Protein AF-A0A6A4VIQ8-F1 (afdb_monomer_lite)

Sequence (75 aa):
MSQLDLFLPLLATSDTKKKLSISNDIINYLDQPGNSIECEDIGGFIDGIIPWMNQSNFRVSLQRRCQSHSNNCWF

pLDDT: mean 70.05, std 15.02, range [40.59, 87.62]

InterPro domains:
  IPR011989 Armadillo-like helical [G3DSA:1.25.10.10] (1-63)

Organism: Amphibalanus amphitrite (NCBI:txid1232801)

Secondary structure (DSSP, 8-state):
--HHHHHHHHHT---HHHHHHHHHHHHHHHHSTTS----S-HHHHHHHHHHHHHHS-HHHHTTTSS-S-------

Structure (mmCIF, N/CA/C/O backbone):
data_AF-A0A6A4VIQ8-F1
#
_entry.id   AF-A0A6A4VIQ8-F1
#
loop_
_atom_site.group_PDB
_atom_site.id
_atom_site.type_symbol
_atom_site.label_atom_id
_atom_site.label_alt_id
_atom_site.label_comp_id
_atom_site.label_asym_id
_atom_site.label_entity_id
_atom_site.label_seq_id
_atom_site.pdbx_PDB_ins_code
_atom_site.Cartn_x
_atom_site.Cartn_y
_atom_site.Cartn_z
_atom_site.occupancy
_atom_site.B_iso_or_equiv
_atom_site.auth_seq_id
_atom_site.auth_comp_id
_atom_site.auth_asym_id
_atom_site.auth_atom_id
_atom_site.pdbx_PDB_model_num
ATOM 1 N N . MET A 1 1 ? -6.569 0.446 -19.417 1.00 50.03 1 MET A N 1
ATOM 2 C CA . MET A 1 1 ? -6.458 0.939 -18.030 1.00 50.03 1 MET A CA 1
ATOM 3 C C . MET A 1 1 ? -5.833 -0.173 -17.223 1.00 50.03 1 MET A C 1
ATOM 5 O O . MET A 1 1 ? -6.404 -1.257 -17.181 1.00 50.03 1 MET A O 1
ATOM 9 N N . SER A 1 2 ? -4.631 0.046 -16.707 1.00 62.16 2 SER A N 1
ATOM 10 C CA . SER A 1 2 ? -3.891 -0.970 -15.964 1.00 62.16 2 SER A CA 1
ATOM 11 C C . SER A 1 2 ? -4.514 -1.186 -14.588 1.00 62.16 2 SER A C 1
ATOM 13 O O . SER A 1 2 ? -4.909 -0.223 -13.936 1.00 62.16 2 SER A O 1
ATOM 15 N N . GLN A 1 3 ? -4.604 -2.435 -14.124 1.00 70.69 3 GLN A N 1
ATOM 16 C CA . GLN A 1 3 ? -5.239 -2.739 -12.835 1.00 70.69 3 GLN A CA 1
ATOM 17 C C . GLN A 1 3 ? -4.487 -2.139 -11.640 1.00 70.69 3 GLN A C 1
ATOM 19 O O . GLN A 1 3 ? -5.124 -1.849 -10.634 1.00 70.69 3 GLN A O 1
ATOM 24 N N . LEU A 1 4 ? -3.179 -1.869 -11.759 1.00 76.12 4 LEU A N 1
ATOM 25 C CA . LEU A 1 4 ? -2.403 -1.189 -10.714 1.00 76.12 4 LEU A CA 1
ATOM 26 C C . LEU A 1 4 ? -2.925 0.212 -10.373 1.00 76.12 4 LEU A C 1
ATOM 28 O O . LEU A 1 4 ? -2.968 0.584 -9.201 1.00 76.12 4 LEU A O 1
ATOM 32 N N . ASP A 1 5 ? -3.395 0.945 -11.380 1.00 79.06 5 ASP A N 1
ATOM 33 C CA . ASP A 1 5 ? -3.939 2.294 -11.207 1.00 79.06 5 ASP A CA 1
ATOM 34 C C . ASP A 1 5 ? -5.252 2.294 -10.405 1.00 79.06 5 ASP A C 1
ATOM 36 O O . ASP A 1 5 ? -5.548 3.216 -9.651 1.00 79.06 5 ASP A O 1
ATOM 40 N N . LEU A 1 6 ? -6.002 1.187 -10.452 1.00 80.88 6 LEU A N 1
ATOM 41 C CA . LEU A 1 6 ? -7.221 1.019 -9.657 1.00 80.88 6 LEU A CA 1
ATOM 42 C C . LEU A 1 6 ? -6.926 0.904 -8.154 1.00 80.88 6 LEU A C 1
ATOM 44 O O . LEU A 1 6 ? -7.798 1.204 -7.335 1.00 80.88 6 LEU A O 1
ATOM 48 N N . PHE A 1 7 ? -5.710 0.496 -7.775 1.00 79.25 7 PHE A N 1
ATOM 49 C CA . PHE A 1 7 ? -5.307 0.393 -6.373 1.00 79.25 7 PHE A CA 1
ATOM 50 C C . PHE A 1 7 ? -4.797 1.720 -5.797 1.00 79.25 7 PHE A C 1
ATOM 52 O O . PHE A 1 7 ? -4.924 1.924 -4.591 1.00 79.25 7 PHE A O 1
ATOM 59 N N . LEU A 1 8 ? -4.299 2.650 -6.621 1.00 80.00 8 LEU A N 1
ATOM 60 C CA . LEU A 1 8 ? -3.832 3.979 -6.190 1.00 80.00 8 LEU A CA 1
ATOM 61 C C . LEU A 1 8 ? -4.845 4.752 -5.319 1.00 80.00 8 LEU A C 1
ATOM 63 O O . LEU A 1 8 ? -4.489 5.146 -4.206 1.00 80.00 8 LEU A O 1
ATOM 67 N N . PRO A 1 9 ? -6.120 4.934 -5.717 1.00 82.12 9 PRO A N 1
ATOM 68 C CA . PRO A 1 9 ? -7.097 5.624 -4.869 1.00 82.12 9 PRO A CA 1
ATOM 69 C C . PRO A 1 9 ? -7.449 4.828 -3.603 1.00 82.12 9 PRO A C 1
ATOM 71 O O . PRO A 1 9 ? -7.857 5.407 -2.594 1.00 82.12 9 PRO A O 1
ATOM 74 N N . LEU A 1 10 ? -7.269 3.503 -3.619 1.00 80.31 10 LEU A N 1
ATOM 75 C CA . LEU A 1 10 ? -7.470 2.648 -2.449 1.00 80.31 10 LEU A CA 1
ATOM 76 C C . LEU A 1 10 ? -6.322 2.801 -1.436 1.00 80.31 10 LEU A C 1
ATOM 78 O O . LEU A 1 10 ? -6.558 2.652 -0.232 1.00 80.31 10 LEU A O 1
ATOM 82 N N . LEU A 1 11 ? -5.119 3.180 -1.896 1.00 75.69 11 LEU A N 1
ATOM 83 C CA . LEU A 1 11 ? -3.965 3.467 -1.036 1.00 75.69 11 LEU A CA 1
ATOM 84 C C . LEU A 1 11 ? -4.194 4.667 -0.096 1.00 75.69 11 LEU A C 1
ATOM 86 O O . LEU A 1 11 ? -3.624 4.732 0.998 1.00 75.69 11 LEU A O 1
ATOM 90 N N . ALA A 1 12 ? -5.095 5.578 -0.473 1.00 76.38 12 ALA A N 1
ATOM 91 C CA . ALA A 1 12 ? -5.475 6.744 0.323 1.00 76.38 12 ALA A CA 1
ATOM 92 C C . ALA A 1 12 ? -6.427 6.420 1.495 1.00 76.38 12 ALA A C 1
ATOM 94 O O . ALA A 1 12 ? -6.751 7.300 2.297 1.00 76.38 12 ALA A O 1
ATOM 95 N N . THR A 1 13 ? -6.902 5.174 1.631 1.00 76.75 13 THR A N 1
ATOM 96 C CA . THR A 1 13 ? -7.825 4.813 2.716 1.00 76.75 13 THR A CA 1
ATOM 97 C C . THR A 1 13 ? -7.135 4.825 4.087 1.00 76.75 13 THR A C 1
ATOM 99 O O . THR A 1 13 ? -5.990 4.402 4.224 1.00 76.75 13 THR A O 1
ATOM 102 N N . SER A 1 14 ? -7.831 5.271 5.140 1.00 70.12 14 SER A N 1
ATOM 103 C CA . SER A 1 14 ? -7.320 5.225 6.527 1.00 70.12 14 SER A CA 1
ATOM 104 C C . SER A 1 14 ? -7.646 3.920 7.265 1.00 70.12 14 SER A C 1
ATOM 106 O O . SER A 1 14 ? -7.109 3.675 8.343 1.00 70.12 14 SER A O 1
ATOM 108 N N . ASP A 1 15 ? -8.501 3.062 6.704 1.00 77.25 15 ASP A N 1
ATOM 109 C CA . ASP A 1 15 ? -8.985 1.859 7.387 1.00 77.25 15 ASP A CA 1
ATOM 110 C C . ASP A 1 15 ? -7.960 0.713 7.351 1.00 77.25 15 ASP A C 1
ATOM 112 O O . ASP A 1 15 ? -7.680 0.141 6.299 1.00 77.25 15 ASP A O 1
ATOM 116 N N . THR A 1 16 ? -7.417 0.337 8.511 1.00 76.44 16 THR A N 1
ATOM 117 C CA . THR A 1 16 ? -6.366 -0.690 8.631 1.00 76.44 16 THR A CA 1
ATOM 118 C C . THR A 1 16 ? -6.804 -2.074 8.145 1.00 76.44 16 THR A C 1
ATOM 120 O O . THR A 1 16 ? -5.989 -2.810 7.590 1.00 76.44 16 THR A O 1
ATOM 123 N N . LYS A 1 17 ? -8.080 -2.448 8.316 1.00 79.56 17 LYS A N 1
ATOM 124 C CA . LYS A 1 17 ? -8.577 -3.758 7.865 1.00 79.56 17 LYS A CA 1
ATOM 125 C C . LYS A 1 17 ? -8.655 -3.806 6.342 1.00 79.56 17 LYS A C 1
ATOM 127 O O . LYS A 1 17 ? -8.223 -4.787 5.739 1.00 79.56 17 LYS A O 1
ATOM 132 N N . LYS A 1 18 ? -9.141 -2.730 5.721 1.00 80.50 18 LYS A N 1
ATOM 133 C CA . LYS A 1 18 ? -9.143 -2.579 4.264 1.00 80.50 18 LYS A CA 1
ATOM 134 C C . LYS A 1 18 ? -7.726 -2.534 3.713 1.00 80.50 18 LYS A C 1
ATOM 136 O O . LYS A 1 18 ? -7.480 -3.236 2.742 1.00 80.50 18 LYS A O 1
ATOM 141 N N . LYS A 1 19 ? -6.788 -1.821 4.353 1.00 80.56 19 LYS A N 1
ATOM 142 C CA . LYS A 1 19 ? -5.367 -1.823 3.950 1.00 80.56 19 LYS A CA 1
ATOM 143 C C . LYS A 1 19 ? -4.804 -3.237 3.853 1.00 80.56 19 LYS A C 1
ATOM 145 O O . LYS A 1 19 ? -4.240 -3.587 2.829 1.00 80.56 19 LYS A O 1
ATOM 150 N N . LEU A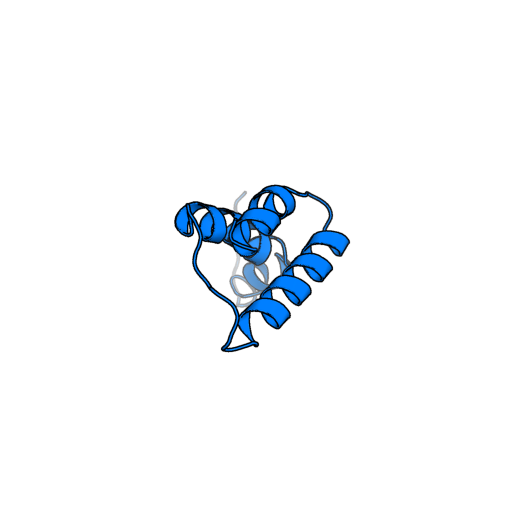 1 20 ? -5.014 -4.065 4.879 1.00 81.62 20 LEU A N 1
ATOM 151 C CA . LEU A 1 20 ? -4.555 -5.459 4.874 1.00 81.62 20 LEU A CA 1
ATOM 152 C C . LEU A 1 20 ? -5.192 -6.281 3.747 1.00 81.62 20 LEU A C 1
ATOM 154 O O . LEU A 1 20 ? -4.505 -7.073 3.107 1.00 81.62 20 LEU A O 1
ATOM 158 N N . SER A 1 21 ? -6.487 -6.090 3.491 1.00 84.56 21 SER A N 1
ATOM 159 C CA . SER A 1 21 ? -7.172 -6.766 2.384 1.00 84.56 21 SER A CA 1
ATOM 160 C C . SER A 1 21 ? -6.613 -6.328 1.028 1.00 84.56 21 SER A C 1
ATOM 162 O O . SER A 1 21 ? -6.317 -7.178 0.198 1.00 84.56 21 SER A O 1
ATOM 164 N N . ILE A 1 22 ? -6.418 -5.021 0.828 1.00 85.88 22 ILE A N 1
ATOM 165 C CA . ILE A 1 22 ? -5.877 -4.432 -0.405 1.00 85.88 22 ILE A CA 1
ATOM 166 C C . ILE A 1 22 ? -4.429 -4.882 -0.624 1.00 85.88 22 ILE A C 1
ATOM 168 O O . ILE A 1 22 ? -4.078 -5.283 -1.724 1.00 85.88 22 ILE A O 1
ATOM 172 N N . SER A 1 23 ? -3.593 -4.885 0.418 1.00 83.19 23 SER A N 1
ATOM 173 C CA . SER A 1 23 ? -2.220 -5.394 0.335 1.00 83.19 23 SER A CA 1
ATOM 174 C C . SER A 1 23 ? -2.165 -6.860 -0.091 1.00 83.19 23 SER A C 1
ATOM 176 O O . SER A 1 23 ? -1.333 -7.205 -0.923 1.00 83.19 23 SER A O 1
ATOM 178 N N . ASN A 1 24 ? -3.046 -7.717 0.437 1.00 85.12 24 ASN A N 1
ATOM 179 C CA . ASN A 1 24 ? -3.116 -9.116 0.003 1.00 85.12 24 ASN A CA 1
ATOM 180 C C . ASN A 1 24 ? -3.559 -9.243 -1.459 1.00 85.12 24 ASN A C 1
ATOM 182 O O . ASN A 1 24 ? -3.016 -10.069 -2.186 1.00 85.12 24 ASN A O 1
ATOM 186 N N . ASP A 1 25 ? -4.508 -8.414 -1.893 1.00 86.69 25 ASP A N 1
ATOM 187 C CA . ASP A 1 25 ? -4.984 -8.393 -3.277 1.00 86.69 25 ASP A CA 1
ATOM 188 C C . ASP A 1 25 ? -3.870 -7.971 -4.251 1.00 86.69 25 ASP A C 1
ATOM 190 O O . ASP A 1 25 ? -3.633 -8.644 -5.250 1.0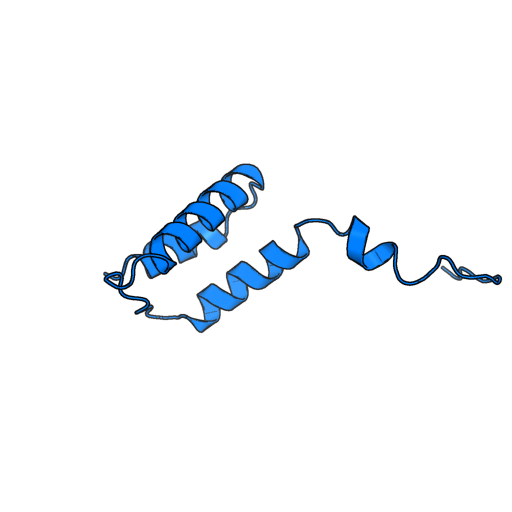0 86.69 25 ASP A O 1
ATOM 194 N N . ILE A 1 26 ? -3.096 -6.938 -3.891 1.00 85.06 26 ILE A N 1
ATOM 195 C CA . ILE A 1 26 ? -1.917 -6.484 -4.647 1.00 85.06 26 ILE A CA 1
ATOM 196 C C . ILE A 1 26 ? -0.859 -7.590 -4.730 1.00 85.06 26 ILE A C 1
ATOM 198 O O . ILE A 1 26 ? -0.310 -7.825 -5.802 1.00 85.06 26 ILE A O 1
ATOM 202 N N . ILE A 1 27 ? -0.563 -8.281 -3.625 1.00 85.06 27 ILE A N 1
ATOM 203 C CA . ILE A 1 27 ? 0.425 -9.372 -3.619 1.00 85.06 27 ILE A CA 1
ATOM 204 C C . ILE A 1 27 ? -0.046 -10.522 -4.514 1.00 85.06 27 ILE A C 1
ATOM 206 O O . ILE A 1 27 ? 0.726 -10.979 -5.350 1.00 85.06 27 ILE A O 1
ATOM 210 N N . ASN A 1 28 ? -1.311 -10.937 -4.402 1.00 87.62 28 ASN A N 1
ATOM 211 C CA . ASN A 1 28 ? -1.890 -11.962 -5.277 1.00 87.62 28 ASN A CA 1
ATOM 212 C C . ASN A 1 28 ? -1.873 -11.538 -6.751 1.00 87.62 28 ASN A C 1
ATOM 214 O O . ASN A 1 28 ? -1.659 -12.369 -7.629 1.00 87.62 28 ASN A O 1
ATOM 218 N N . TYR A 1 29 ? -2.086 -10.252 -7.031 1.00 83.69 29 TYR A N 1
ATOM 219 C CA . TYR A 1 29 ? -2.006 -9.712 -8.382 1.00 83.69 29 TYR A CA 1
ATOM 220 C C . TYR A 1 29 ? -0.569 -9.750 -8.925 1.00 83.69 29 TYR A C 1
ATOM 222 O O . TYR A 1 29 ? -0.375 -10.131 -10.076 1.00 83.69 29 TYR A O 1
ATOM 230 N N . LEU A 1 30 ? 0.431 -9.398 -8.113 1.00 82.38 30 LEU A N 1
ATOM 231 C CA . LEU A 1 30 ? 1.849 -9.417 -8.500 1.00 82.38 30 LEU A CA 1
ATOM 232 C C . LEU A 1 30 ? 2.442 -10.833 -8.581 1.00 82.38 30 LEU A C 1
ATOM 234 O O . LEU A 1 30 ? 3.423 -11.038 -9.290 1.00 82.38 30 LEU A O 1
ATOM 238 N N . ASP A 1 31 ? 1.860 -11.801 -7.872 1.00 84.94 31 ASP A N 1
ATOM 239 C CA . ASP A 1 31 ? 2.274 -13.209 -7.903 1.00 84.94 31 ASP A CA 1
ATOM 240 C C . ASP A 1 31 ? 2.003 -13.867 -9.268 1.00 84.94 31 ASP A C 1
ATOM 242 O O . ASP A 1 31 ? 2.692 -14.802 -9.673 1.00 84.94 31 ASP A O 1
ATOM 246 N N . GLN A 1 32 ? 1.030 -13.351 -10.024 1.00 83.19 32 GLN A N 1
ATOM 247 C CA . GLN A 1 32 ? 0.686 -13.879 -11.339 1.00 83.19 32 GLN A CA 1
ATOM 248 C C . GLN A 1 32 ? 1.614 -13.301 -12.425 1.00 83.19 32 GLN A C 1
ATOM 250 O O . GLN A 1 32 ? 1.518 -12.118 -12.748 1.00 83.19 32 GLN A O 1
ATOM 255 N N . PRO A 1 33 ? 2.453 -14.120 -13.090 1.00 75.94 33 PRO A N 1
ATOM 256 C CA . PRO A 1 33 ? 3.438 -13.638 -14.066 1.00 75.94 33 PRO A CA 1
ATOM 257 C C . PRO A 1 33 ? 2.820 -13.102 -15.369 1.00 75.94 33 PRO A C 1
ATOM 259 O O . PRO A 1 33 ? 3.527 -12.534 -16.196 1.00 75.94 33 PRO A O 1
ATOM 262 N N . GLY A 1 34 ? 1.514 -13.307 -15.579 1.00 76.38 34 GLY A N 1
ATOM 263 C CA . GLY A 1 34 ? 0.759 -12.753 -16.707 1.00 76.38 34 GLY A CA 1
ATOM 264 C C . GLY A 1 34 ? 0.152 -11.375 -16.434 1.00 76.38 34 GLY A C 1
ATOM 265 O O . GLY A 1 34 ? -0.401 -10.768 -17.350 1.00 76.38 34 GLY A O 1
ATOM 266 N N . ASN A 1 35 ? 0.236 -10.884 -15.196 1.00 78.75 35 ASN A N 1
ATOM 267 C CA . ASN A 1 35 ? -0.324 -9.595 -14.832 1.00 78.75 35 ASN A CA 1
ATOM 268 C C . ASN A 1 35 ? 0.654 -8.476 -15.161 1.00 78.75 35 ASN A C 1
ATOM 270 O O . ASN A 1 35 ? 1.836 -8.524 -14.820 1.00 78.75 35 ASN A O 1
ATOM 274 N N . SER A 1 36 ? 0.141 -7.440 -15.822 1.00 72.25 36 SER A N 1
ATOM 275 C CA . SER A 1 36 ? 0.966 -6.291 -16.156 1.00 72.25 36 SER A CA 1
ATOM 276 C C . SER A 1 36 ? 1.196 -5.440 -14.909 1.00 72.25 36 SER A C 1
ATOM 278 O O . SER A 1 36 ? 0.244 -5.039 -14.230 1.00 72.25 36 SER A O 1
ATOM 280 N N . ILE A 1 37 ? 2.471 -5.169 -14.624 1.00 74.25 37 ILE A N 1
ATOM 281 C CA . ILE A 1 37 ? 2.929 -4.236 -13.582 1.00 74.25 37 ILE A CA 1
ATOM 282 C C . ILE A 1 37 ? 2.987 -2.799 -14.149 1.00 74.25 37 ILE A C 1
ATOM 284 O O . ILE A 1 37 ? 3.469 -1.866 -13.510 1.00 74.25 37 ILE A O 1
ATOM 288 N N . GLU A 1 38 ? 2.497 -2.600 -15.374 1.00 75.56 38 GLU A N 1
ATOM 289 C CA . GLU A 1 38 ? 2.410 -1.285 -15.993 1.00 75.56 38 GLU A CA 1
ATOM 290 C C . GLU A 1 38 ? 1.480 -0.385 -15.173 1.00 75.56 38 GLU A C 1
ATOM 292 O O . GLU A 1 38 ? 0.299 -0.668 -14.994 1.00 75.56 38 GLU A O 1
ATOM 297 N N . CYS A 1 39 ? 2.026 0.715 -14.675 1.00 74.50 39 CYS A N 1
ATOM 298 C CA . CYS A 1 39 ? 1.320 1.769 -13.961 1.00 74.50 39 CYS A CA 1
ATOM 299 C C . CYS A 1 39 ? 1.694 3.098 -14.624 1.00 74.50 39 CYS A C 1
ATOM 301 O O . CYS A 1 39 ? 2.832 3.249 -15.069 1.00 74.50 39 CYS A O 1
ATOM 303 N N . GLU A 1 40 ? 0.759 4.046 -14.692 1.00 75.31 40 GLU A N 1
ATOM 304 C CA . GLU A 1 40 ? 1.060 5.398 -15.179 1.00 75.31 40 GLU A CA 1
ATOM 305 C C . GLU A 1 40 ? 2.021 6.124 -14.223 1.00 75.31 40 GLU A C 1
ATOM 307 O O . GLU A 1 40 ? 2.946 6.795 -14.671 1.00 75.31 40 GLU A O 1
ATOM 312 N N . ASP A 1 41 ? 1.867 5.897 -12.913 1.00 80.81 41 ASP A N 1
ATOM 313 C CA . ASP A 1 41 ? 2.692 6.501 -11.868 1.00 80.81 41 ASP A CA 1
ATOM 314 C C . ASP A 1 41 ? 3.077 5.482 -10.776 1.00 80.81 41 ASP A C 1
ATOM 316 O O . ASP A 1 41 ? 2.480 5.375 -9.701 1.00 80.81 41 ASP A O 1
ATOM 320 N N . ILE A 1 42 ? 4.109 4.676 -11.049 1.00 82.62 42 ILE A N 1
ATOM 321 C CA . ILE A 1 42 ? 4.628 3.716 -10.057 1.00 82.62 42 ILE A CA 1
ATOM 322 C C . ILE A 1 42 ? 5.287 4.419 -8.858 1.00 82.62 42 ILE A C 1
ATOM 324 O O . ILE A 1 42 ? 5.327 3.864 -7.760 1.00 82.62 42 ILE A O 1
ATOM 328 N N . GLY A 1 43 ? 5.778 5.648 -9.051 1.00 83.62 43 GLY A N 1
ATOM 329 C CA . GLY A 1 43 ? 6.388 6.458 -7.998 1.00 83.62 43 GLY A CA 1
ATOM 330 C C . GLY A 1 43 ? 5.400 6.785 -6.880 1.00 83.62 43 GLY A C 1
ATOM 331 O O . GLY A 1 43 ? 5.680 6.495 -5.717 1.00 83.62 43 GLY A O 1
ATOM 332 N N . GLY A 1 44 ? 4.221 7.303 -7.223 1.00 81.69 44 GLY A N 1
ATOM 333 C CA . GLY A 1 44 ? 3.141 7.594 -6.283 1.00 81.69 44 GLY A CA 1
ATOM 334 C C . GLY A 1 44 ? 2.518 6.339 -5.681 1.00 81.69 44 GLY A C 1
ATOM 335 O O . GLY A 1 44 ? 2.124 6.348 -4.514 1.00 81.69 44 GLY A O 1
ATOM 336 N N . PHE A 1 45 ? 2.505 5.223 -6.417 1.00 81.06 45 PHE A N 1
ATOM 337 C CA . PHE A 1 45 ? 2.102 3.930 -5.857 1.00 81.06 45 PHE A CA 1
ATOM 338 C C . PHE A 1 45 ? 3.043 3.490 -4.723 1.00 81.06 45 PHE A C 1
ATOM 340 O O . PHE A 1 45 ? 2.585 3.104 -3.646 1.00 81.06 45 PHE A O 1
ATOM 347 N N . ILE A 1 46 ? 4.360 3.602 -4.928 1.00 83.94 4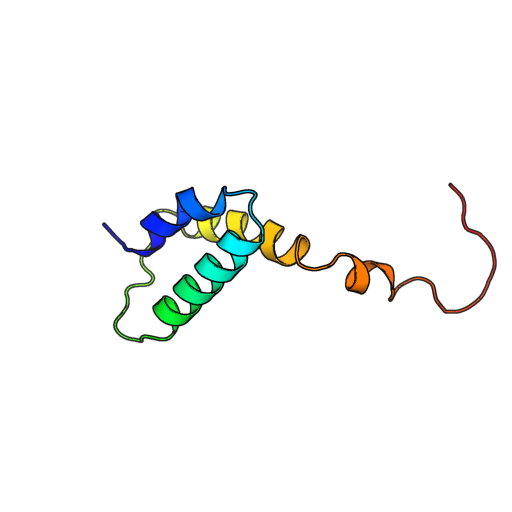6 ILE A N 1
ATOM 348 C CA . ILE A 1 46 ? 5.360 3.309 -3.893 1.00 83.94 46 ILE A CA 1
ATOM 349 C C . ILE A 1 46 ? 5.223 4.290 -2.722 1.00 83.94 46 ILE A C 1
ATOM 351 O O . ILE A 1 46 ? 5.200 3.850 -1.569 1.00 83.94 46 ILE A O 1
ATOM 355 N N . ASP A 1 47 ? 5.075 5.589 -2.998 1.00 84.94 47 ASP A N 1
ATOM 356 C CA . ASP A 1 47 ? 4.924 6.620 -1.963 1.00 84.94 47 ASP A CA 1
ATOM 357 C C . ASP A 1 47 ? 3.693 6.371 -1.075 1.00 84.94 47 ASP A C 1
ATOM 359 O O . ASP A 1 47 ? 3.773 6.494 0.146 1.00 84.94 47 ASP A O 1
ATOM 363 N N . GLY A 1 48 ? 2.590 5.877 -1.652 1.00 80.31 48 GLY A N 1
ATOM 364 C CA . GLY A 1 48 ? 1.388 5.473 -0.916 1.00 80.31 48 GLY A CA 1
ATOM 365 C C . GLY A 1 48 ? 1.554 4.219 -0.042 1.00 80.31 48 GLY A C 1
ATOM 366 O O . GLY A 1 48 ? 0.886 4.098 0.990 1.00 80.31 48 GLY A O 1
ATOM 367 N N . ILE A 1 49 ? 2.463 3.302 -0.393 1.00 79.94 49 ILE A N 1
ATOM 368 C CA . ILE A 1 49 ? 2.732 2.064 0.368 1.00 79.94 49 ILE A CA 1
ATOM 369 C C . ILE A 1 49 ? 3.721 2.295 1.521 1.00 79.94 49 ILE A C 1
ATOM 371 O O . ILE A 1 49 ? 3.606 1.658 2.575 1.00 79.94 49 ILE A O 1
ATOM 375 N N . ILE A 1 50 ? 4.671 3.223 1.387 1.00 81.44 50 ILE A N 1
ATOM 376 C CA . ILE A 1 50 ? 5.631 3.574 2.454 1.00 81.44 50 ILE A CA 1
ATOM 377 C C . ILE A 1 50 ? 4.957 3.856 3.816 1.00 81.44 50 ILE A C 1
ATOM 379 O O . ILE A 1 50 ? 5.375 3.268 4.824 1.00 81.44 50 ILE A O 1
ATOM 383 N N . PRO A 1 51 ? 3.913 4.702 3.920 1.00 76.19 51 PRO A N 1
ATOM 384 C CA . PRO A 1 51 ? 3.239 4.949 5.191 1.00 76.19 51 PRO A CA 1
ATOM 385 C C . PRO A 1 51 ? 2.481 3.716 5.698 1.00 76.19 51 PRO A C 1
ATOM 387 O O . PRO A 1 51 ? 2.318 3.562 6.907 1.00 76.19 51 PRO A O 1
ATOM 390 N N . TRP A 1 52 ? 2.070 2.795 4.821 1.00 75.88 52 TRP A N 1
ATOM 391 C CA . TRP A 1 52 ? 1.414 1.547 5.224 1.00 75.88 52 TRP A CA 1
ATOM 392 C C . TRP A 1 52 ? 2.392 0.596 5.921 1.00 75.88 52 TRP A C 1
ATOM 394 O O . TRP A 1 52 ? 2.054 0.017 6.959 1.00 75.88 52 TRP A O 1
ATOM 404 N N . MET A 1 53 ? 3.629 0.502 5.425 1.00 70.50 53 MET A N 1
ATOM 405 C CA . MET A 1 53 ? 4.699 -0.246 6.096 1.00 70.50 53 MET A CA 1
ATOM 406 C C . MET A 1 53 ? 5.042 0.359 7.467 1.00 70.50 53 MET A C 1
ATOM 408 O O . MET A 1 53 ? 5.259 -0.376 8.428 1.00 70.50 53 MET A O 1
ATOM 412 N N . ASN A 1 54 ? 5.009 1.690 7.590 1.00 67.94 54 ASN A N 1
ATOM 413 C CA . ASN A 1 54 ? 5.291 2.391 8.849 1.00 67.94 54 ASN A CA 1
ATOM 414 C C . ASN A 1 54 ? 4.122 2.372 9.858 1.00 67.94 54 ASN A C 1
ATOM 416 O O . ASN A 1 54 ? 4.355 2.406 11.066 1.00 67.94 54 ASN A O 1
ATOM 420 N N . GLN A 1 55 ? 2.868 2.281 9.401 1.00 60.47 55 GLN A N 1
ATOM 421 C CA . GLN A 1 55 ? 1.690 2.156 10.276 1.00 60.47 55 GLN A CA 1
ATOM 422 C C . GLN A 1 55 ? 1.549 0.760 10.908 1.00 60.47 55 GLN A C 1
ATOM 424 O O . GLN A 1 55 ? 0.869 0.612 11.925 1.00 60.47 55 GLN A O 1
ATOM 429 N N . SER A 1 56 ? 2.208 -0.260 10.353 1.00 54.31 56 SER A N 1
ATOM 430 C CA . SER A 1 56 ? 2.045 -1.676 10.713 1.00 54.31 56 SER A CA 1
ATOM 431 C C . SER A 1 56 ? 2.821 -2.113 11.971 1.00 54.31 56 SER A C 1
ATOM 433 O O . SER A 1 56 ? 3.368 -3.208 11.996 1.00 54.31 56 SER A O 1
ATOM 435 N N . ASN A 1 57 ? 2.791 -1.310 13.046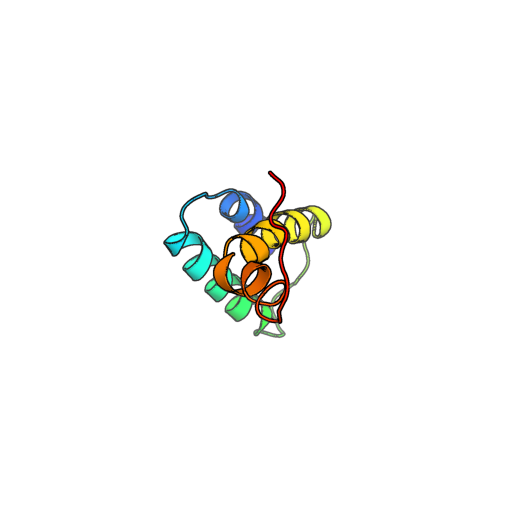 1.00 54.34 57 ASN A N 1
ATOM 436 C CA . ASN A 1 57 ? 3.372 -1.514 14.395 1.00 54.34 57 ASN A CA 1
ATOM 437 C C . ASN A 1 57 ? 4.652 -0.715 14.711 1.00 54.34 57 ASN A C 1
ATOM 439 O O . ASN A 1 57 ? 5.770 -1.229 14.720 1.00 54.34 57 ASN A O 1
ATOM 443 N N . PHE A 1 58 ? 4.449 0.495 15.233 1.00 47.81 58 PHE A N 1
ATOM 444 C CA . PHE A 1 58 ? 5.440 1.264 16.001 1.00 47.81 58 PHE A CA 1
ATOM 445 C C . PHE A 1 58 ? 6.036 0.515 17.218 1.00 47.81 58 PHE A C 1
ATOM 447 O O . PHE A 1 58 ? 7.076 0.901 17.750 1.00 47.81 58 PHE A O 1
ATOM 454 N N . ARG A 1 59 ? 5.433 -0.598 17.661 1.00 45.88 59 ARG A N 1
ATOM 455 C CA . ARG A 1 59 ? 5.958 -1.389 18.786 1.00 45.88 59 ARG A CA 1
ATOM 456 C C . ARG A 1 59 ? 7.297 -2.076 18.496 1.00 45.88 59 ARG A C 1
ATOM 458 O O . ARG A 1 59 ? 7.999 -2.398 19.446 1.00 45.88 59 ARG A O 1
ATOM 465 N N . VAL A 1 60 ? 7.691 -2.262 17.234 1.00 47.91 60 VAL A N 1
ATOM 466 C CA . VAL A 1 60 ? 8.971 -2.922 16.901 1.00 47.91 60 VAL A CA 1
ATOM 467 C C . VAL A 1 60 ? 10.103 -1.911 16.676 1.00 47.91 60 VAL A C 1
ATOM 469 O O . VAL A 1 60 ? 11.247 -2.185 17.039 1.00 47.91 60 VAL A O 1
ATOM 472 N N . SER A 1 61 ? 9.793 -0.706 16.189 1.00 42.91 61 SER A N 1
ATOM 473 C CA . SER A 1 61 ? 10.797 0.349 15.973 1.00 42.91 61 SER A CA 1
ATOM 474 C C . SER A 1 61 ? 11.203 1.070 17.264 1.00 42.91 61 SER A C 1
ATOM 476 O O . SER A 1 61 ? 12.347 1.509 17.374 1.00 42.91 61 SER A O 1
ATOM 478 N N . LEU A 1 62 ? 10.314 1.152 18.268 1.00 46.97 62 LEU A N 1
ATOM 479 C CA . LEU A 1 62 ? 10.637 1.779 19.559 1.00 46.97 62 LEU A CA 1
ATOM 480 C C . LEU A 1 62 ? 11.244 0.802 20.591 1.00 46.97 62 LEU A C 1
ATOM 482 O O . LEU A 1 62 ? 11.945 1.231 21.502 1.00 46.97 62 LEU A O 1
ATOM 486 N N . GLN A 1 63 ? 11.057 -0.514 20.448 1.00 46.72 63 GLN A N 1
ATOM 487 C CA . GLN A 1 63 ? 11.535 -1.487 21.447 1.00 46.72 63 GLN A CA 1
ATOM 488 C C . GLN A 1 63 ? 13.028 -1.847 21.301 1.00 46.72 63 GLN A C 1
ATOM 490 O O . GLN A 1 63 ? 13.627 -2.369 22.240 1.00 46.72 63 GLN A O 1
ATOM 495 N N . ARG A 1 64 ? 13.666 -1.553 20.156 1.00 41.53 64 ARG A N 1
ATOM 496 C CA . ARG A 1 64 ? 15.068 -1.941 19.885 1.00 41.53 64 ARG A CA 1
ATOM 497 C C . ARG A 1 64 ? 16.115 -0.844 20.090 1.00 41.53 64 ARG A C 1
ATOM 499 O O . ARG A 1 64 ? 17.275 -1.091 19.776 1.00 41.53 64 ARG A O 1
ATOM 506 N N . ARG A 1 65 ? 15.760 0.332 20.632 1.00 42.62 65 ARG A N 1
ATOM 507 C CA . ARG A 1 65 ? 16.762 1.379 20.931 1.00 42.62 65 ARG A CA 1
ATOM 508 C C . ARG A 1 65 ? 17.023 1.726 22.394 1.00 42.62 65 ARG A C 1
ATOM 510 O O . ARG A 1 65 ? 18.048 2.351 22.627 1.00 42.62 65 ARG A O 1
ATOM 517 N N . CYS A 1 66 ? 16.226 1.290 23.375 1.00 45.66 66 CYS A N 1
ATOM 518 C CA . CYS A 1 66 ? 16.492 1.658 24.779 1.00 45.66 66 CYS A CA 1
ATOM 519 C C . CYS A 1 66 ? 16.106 0.576 25.813 1.00 45.66 66 CYS A C 1
ATOM 521 O O . CYS A 1 66 ? 15.391 0.857 26.767 1.00 45.66 66 CYS A O 1
ATOM 523 N N . GLN A 1 67 ? 16.593 -0.660 25.667 1.00 45.50 67 GLN A N 1
ATOM 524 C CA . GLN A 1 67 ? 16.634 -1.634 26.778 1.00 45.50 67 GLN A CA 1
ATOM 525 C C . GLN A 1 67 ? 18.054 -2.159 27.034 1.00 45.50 67 GLN A C 1
ATOM 527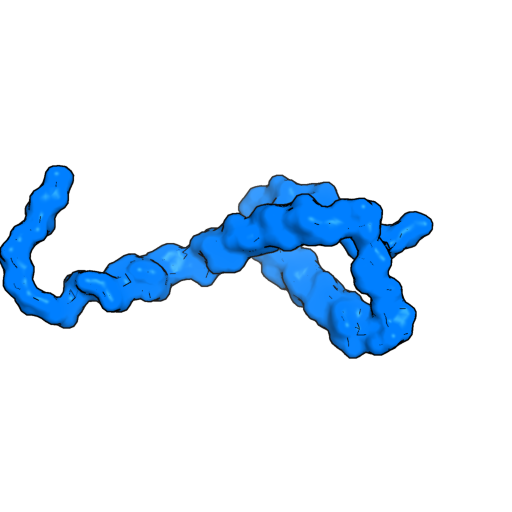 O O . GLN A 1 67 ? 18.268 -3.336 27.299 1.00 45.50 67 GLN A O 1
ATOM 532 N N . SER A 1 68 ? 19.048 -1.274 26.995 1.00 47.94 68 SER A N 1
ATOM 533 C CA . SER A 1 68 ? 20.333 -1.576 27.620 1.00 47.94 68 SER A CA 1
ATOM 534 C C . SER A 1 68 ? 20.852 -0.345 28.343 1.00 47.94 68 SER A C 1
ATOM 536 O O . SER A 1 68 ? 21.485 0.506 27.742 1.00 47.94 68 SER A O 1
ATOM 538 N N . HIS A 1 69 ? 20.516 -0.303 29.633 1.00 49.22 69 HIS A N 1
ATOM 539 C CA . HIS A 1 69 ? 21.272 0.297 30.729 1.00 49.22 69 HIS A CA 1
ATOM 540 C C . HIS A 1 69 ? 21.700 1.777 30.622 1.00 49.22 69 HIS A C 1
ATOM 542 O O . HIS A 1 69 ? 22.475 2.171 29.761 1.00 49.22 69 HIS A O 1
ATOM 548 N N . SER A 1 70 ? 21.327 2.526 31.665 1.00 48.09 70 SER A N 1
ATOM 549 C CA . SER A 1 70 ? 21.848 3.838 32.080 1.00 48.09 70 SER A CA 1
ATOM 550 C C . SER A 1 70 ? 21.015 5.065 31.688 1.00 48.09 70 SER A C 1
ATOM 552 O O . SER A 1 70 ? 21.055 5.566 30.571 1.00 48.09 70 SER A O 1
ATOM 554 N N . ASN A 1 71 ? 20.258 5.528 32.687 1.00 52.00 71 ASN A N 1
ATOM 555 C CA . ASN A 1 71 ? 20.061 6.924 33.087 1.00 52.00 71 ASN A CA 1
ATOM 556 C C . ASN A 1 71 ? 20.261 7.989 32.000 1.00 52.00 71 ASN A C 1
ATOM 558 O O . ASN A 1 71 ? 21.378 8.455 31.788 1.00 52.00 71 ASN A O 1
ATOM 562 N N . ASN A 1 72 ? 19.154 8.406 31.384 1.00 53.91 72 ASN A N 1
ATOM 563 C CA . ASN A 1 72 ? 18.745 9.806 31.195 1.00 53.91 72 ASN A CA 1
ATOM 564 C C . ASN A 1 72 ? 17.740 9.887 30.042 1.00 53.91 72 ASN A C 1
ATOM 566 O O . ASN A 1 72 ? 18.090 10.141 28.892 1.00 53.91 72 ASN A O 1
ATOM 570 N N . CYS A 1 73 ? 16.465 9.678 30.376 1.00 48.91 73 CYS A N 1
ATOM 571 C CA . CYS A 1 73 ? 15.361 10.176 29.566 1.00 48.91 73 CYS A CA 1
ATOM 572 C C . CYS A 1 73 ? 15.254 11.680 29.827 1.00 48.91 73 CYS A C 1
ATOM 574 O O . CYS A 1 73 ? 14.731 12.079 30.866 1.00 48.91 73 CYS A O 1
ATOM 576 N N . TRP A 1 74 ? 15.774 12.499 28.918 1.00 40.59 74 TRP A N 1
ATOM 577 C CA . TRP A 1 74 ? 15.419 13.913 28.876 1.00 40.59 74 TRP A CA 1
ATOM 578 C C . TRP A 1 74 ? 14.286 14.096 27.868 1.00 40.59 74 TRP A C 1
ATOM 580 O O . TRP A 1 74 ? 14.373 13.605 26.741 1.00 40.59 74 TRP A O 1
ATOM 590 N N . PHE A 1 75 ? 13.214 14.709 28.373 1.00 44.00 75 PHE A N 1
ATOM 591 C CA . PHE A 1 75 ? 12.084 15.271 27.636 1.00 44.00 75 PHE A CA 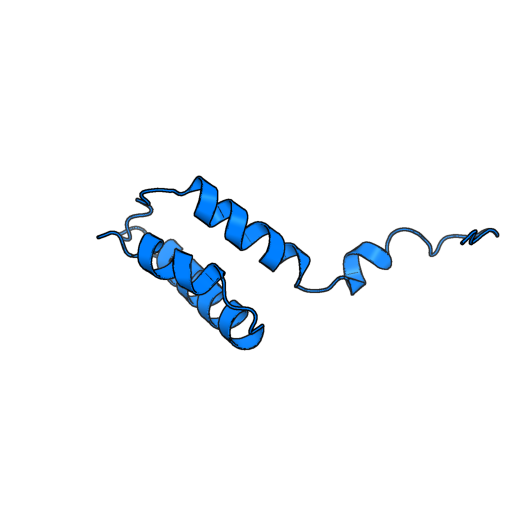1
ATOM 592 C C . PHE A 1 75 ? 12.539 16.213 26.519 1.00 44.00 75 PHE A C 1
ATOM 594 O O . PHE A 1 75 ? 13.582 16.882 26.709 1.00 44.00 75 PHE A O 1
#

Foldseek 3Di:
DAVLQVCLVVLPDPDLVSVVVSVVVVVVQVVDPPHDPDDPCVPSVVVSCVVVVVVPDPPVVVVPPPPDDDDDDDD

Radius of gyration: 17.64 Å; chains: 1; bounding box: 31×29×51 Å